Protein AF-A0A0B0D6W9-F1 (afdb_monomer)

Foldseek 3Di:
DPPDDPAAPLVPDDLVPQCDLDQRPPPPNRQNWGWDDDDPDIDTDHDDDPVQDPDVPDGDVVVVVVD

Mean predicted aligned error: 3.54 Å

Structure (mmCIF, N/CA/C/O backbone):
data_AF-A0A0B0D6W9-F1
#
_entry.id   AF-A0A0B0D6W9-F1
#
loop_
_atom_site.group_PDB
_atom_site.id
_atom_site.type_symbol
_atom_site.label_atom_id
_atom_site.label_alt_id
_atom_site.label_comp_id
_atom_site.label_asym_id
_atom_site.label_entity_id
_atom_site.label_seq_id
_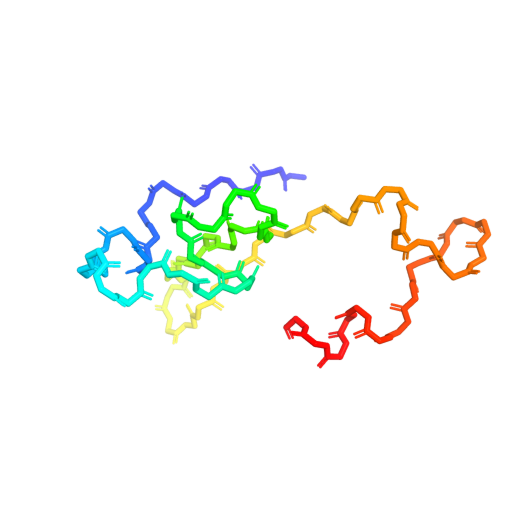atom_site.pdbx_PDB_ins_code
_atom_site.Cartn_x
_atom_site.Cartn_y
_atom_site.Cartn_z
_atom_site.occupancy
_atom_site.B_iso_or_equiv
_atom_site.auth_seq_id
_atom_site.auth_comp_id
_atom_site.auth_asym_id
_atom_site.auth_atom_id
_atom_site.pdbx_PDB_model_num
ATOM 1 N N . MET A 1 1 ? 11.258 -10.312 8.614 1.00 40.88 1 MET A N 1
ATOM 2 C CA . MET A 1 1 ? 10.142 -10.626 9.532 1.00 40.88 1 MET A CA 1
ATOM 3 C C . MET A 1 1 ? 8.853 -10.339 8.784 1.00 40.88 1 MET A C 1
ATOM 5 O O . MET A 1 1 ? 8.586 -9.174 8.527 1.00 40.88 1 MET A O 1
ATOM 9 N N . ASN A 1 2 ? 8.096 -11.363 8.384 1.00 53.88 2 ASN A N 1
ATOM 10 C CA . ASN A 1 2 ? 6.750 -11.151 7.845 1.00 53.88 2 ASN A CA 1
ATOM 11 C C . ASN A 1 2 ? 5.807 -10.979 9.035 1.00 53.88 2 ASN A C 1
ATOM 13 O O . ASN A 1 2 ? 5.398 -11.964 9.643 1.00 53.88 2 ASN A O 1
ATOM 17 N N . LYS A 1 3 ? 5.529 -9.729 9.415 1.00 64.38 3 LYS A N 1
ATOM 18 C CA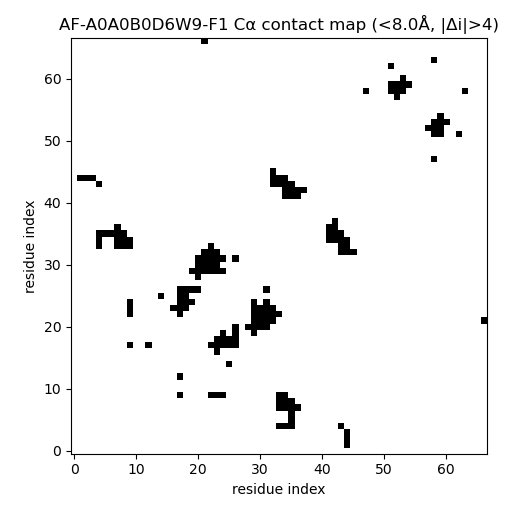 . LYS A 1 3 ? 4.470 -9.415 10.380 1.00 64.38 3 LYS A CA 1
ATOM 19 C C . LYS A 1 3 ? 3.149 -9.593 9.625 1.00 64.38 3 LYS A C 1
ATOM 21 O O . LYS A 1 3 ? 2.847 -8.804 8.734 1.00 64.38 3 LYS A O 1
ATOM 26 N N . SER A 1 4 ? 2.422 -10.675 9.892 1.00 74.38 4 SER A N 1
ATOM 27 C CA . SER A 1 4 ? 1.081 -10.886 9.342 1.00 74.38 4 SER A CA 1
ATOM 28 C C . SER A 1 4 ? 0.068 -10.116 10.183 1.00 74.38 4 SER A C 1
ATOM 30 O O . SER A 1 4 ? 0.027 -10.282 11.400 1.00 74.38 4 SER A O 1
ATOM 32 N N . ILE A 1 5 ? -0.741 -9.273 9.541 1.00 89.81 5 ILE A N 1
ATOM 33 C CA . ILE A 1 5 ? -1.853 -8.576 10.190 1.00 89.81 5 ILE A CA 1
ATOM 34 C C . ILE A 1 5 ? -3.046 -9.539 10.265 1.00 89.81 5 ILE A C 1
ATOM 36 O O . ILE A 1 5 ? -3.710 -9.776 9.250 1.00 89.81 5 ILE A O 1
ATOM 40 N N . GLU A 1 6 ? -3.289 -10.116 11.448 1.00 87.00 6 GLU A N 1
ATOM 41 C CA . GLU A 1 6 ? -4.432 -11.016 11.687 1.00 87.00 6 GLU A CA 1
ATOM 42 C C . GLU A 1 6 ? -5.762 -10.277 11.540 1.00 87.00 6 GLU A C 1
ATOM 44 O O . GLU A 1 6 ? -6.596 -10.696 10.743 1.00 87.00 6 GLU A O 1
ATOM 49 N N . HIS A 1 7 ? -5.920 -9.140 12.220 1.00 92.00 7 HIS A N 1
ATOM 50 C CA . HIS A 1 7 ? -7.122 -8.309 12.150 1.00 92.00 7 HIS A CA 1
ATOM 51 C C . HIS A 1 7 ? -6.821 -7.008 11.417 1.00 92.00 7 HIS A C 1
AT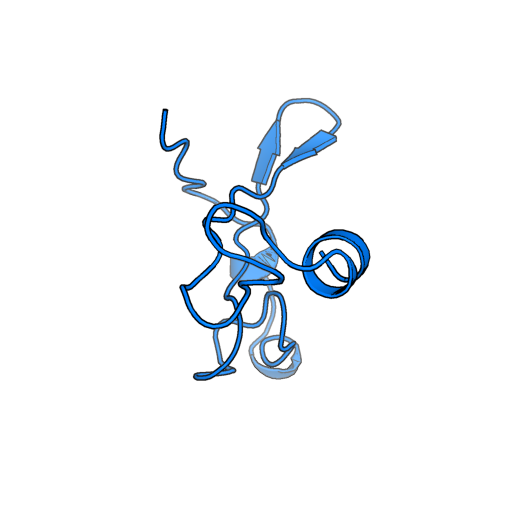OM 53 O O . HIS A 1 7 ? -6.092 -6.152 11.928 1.00 92.00 7 HIS A O 1
ATOM 59 N N . ALA A 1 8 ? -7.353 -6.886 10.203 1.00 96.25 8 ALA A N 1
ATOM 60 C CA . ALA A 1 8 ? -7.196 -5.697 9.387 1.00 96.25 8 ALA A CA 1
ATOM 61 C C . ALA A 1 8 ? -8.454 -4.834 9.469 1.00 96.25 8 ALA A C 1
ATOM 63 O O . ALA A 1 8 ? -9.568 -5.349 9.481 1.00 96.25 8 ALA A O 1
ATOM 64 N N . ILE A 1 9 ? -8.286 -3.514 9.443 1.00 96.12 9 ILE A N 1
ATOM 65 C CA . ILE A 1 9 ? -9.401 -2.554 9.450 1.00 96.12 9 ILE A CA 1
ATOM 66 C C . ILE A 1 9 ? -10.367 -2.831 8.281 1.00 96.12 9 ILE A C 1
ATOM 68 O O . ILE A 1 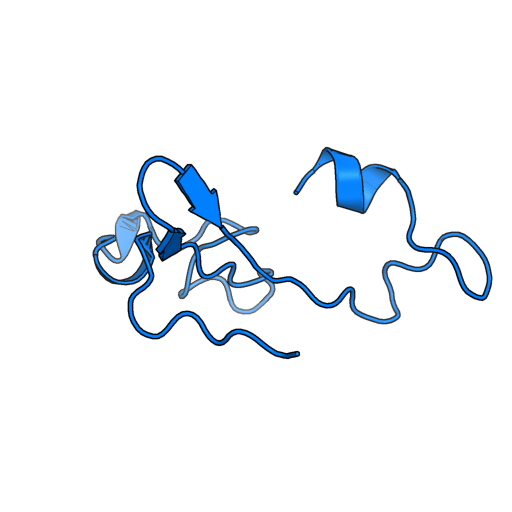9 ? -11.578 -2.675 8.406 1.00 96.12 9 ILE A O 1
ATOM 72 N N . GLN A 1 10 ? -9.836 -3.297 7.147 1.00 96.56 10 GLN A N 1
ATOM 73 C CA . GLN A 1 10 ? -10.605 -3.652 5.953 1.00 96.56 10 GLN A CA 1
ATOM 74 C C . GLN A 1 10 ? -11.528 -4.868 6.128 1.00 96.56 10 GLN A C 1
ATOM 76 O O . GLN A 1 10 ? -12.450 -5.042 5.327 1.00 96.56 10 GLN A O 1
ATOM 81 N N . ASP A 1 11 ? -11.307 -5.708 7.144 1.00 95.12 11 ASP A N 1
ATOM 82 C CA . ASP A 1 11 ? -12.174 -6.862 7.422 1.00 95.12 11 ASP A CA 1
ATOM 83 C C . ASP A 1 11 ? -13.567 -6.412 7.900 1.00 95.12 11 ASP A C 1
ATOM 85 O O . ASP A 1 11 ? -14.544 -7.136 7.731 1.00 95.12 11 ASP A O 1
ATOM 89 N N . GLU A 1 12 ? -13.672 -5.192 8.436 1.00 95.94 12 GLU A N 1
ATOM 90 C CA . GLU A 1 12 ? -14.928 -4.593 8.901 1.00 95.94 12 GLU A CA 1
ATOM 91 C C . GLU A 1 12 ? -15.670 -3.817 7.799 1.00 95.94 12 GLU A C 1
ATOM 93 O O . GLU A 1 12 ? -16.795 -3.357 8.005 1.00 95.94 12 GLU A O 1
ATOM 98 N N . TYR A 1 13 ? -15.071 -3.654 6.613 1.00 96.00 13 TYR A N 1
ATOM 99 C CA . TYR A 1 13 ? -15.705 -2.913 5.524 1.00 96.00 13 TYR A CA 1
ATOM 100 C C . TYR A 1 13 ? -16.892 -3.697 4.947 1.00 96.00 13 TYR A C 1
ATOM 102 O O . TYR A 1 13 ? -16.726 -4.863 4.568 1.00 96.00 13 TYR A O 1
ATOM 110 N N . PRO A 1 14 ? -18.070 -3.069 4.768 1.00 97.44 14 PRO A N 1
ATOM 111 C CA . PRO A 1 14 ? -19.152 -3.657 3.984 1.00 97.44 14 PRO A CA 1
ATOM 112 C C . PRO A 1 14 ? -18.710 -3.951 2.543 1.00 97.44 14 PRO A C 1
ATOM 114 O O . PRO A 1 14 ? -17.794 -3.307 2.018 1.00 97.44 14 PRO A O 1
ATOM 117 N N . ASP A 1 15 ? -19.369 -4.907 1.887 1.00 97.62 15 ASP A N 1
ATOM 118 C CA . ASP A 1 15 ? -19.038 -5.317 0.512 1.00 97.62 15 ASP A CA 1
ATOM 119 C C . ASP A 1 15 ? -19.041 -4.130 -0.466 1.00 97.62 15 ASP A C 1
ATOM 121 O O . ASP A 1 15 ? -18.120 -3.993 -1.270 1.00 97.62 15 ASP A O 1
ATOM 125 N N . ASP A 1 16 ? -19.993 -3.206 -0.327 1.00 97.31 16 ASP A N 1
ATOM 126 C CA . ASP A 1 16 ? -20.124 -2.021 -1.187 1.00 97.31 16 ASP A CA 1
ATOM 127 C C . ASP A 1 16 ? -18.876 -1.115 -1.186 1.00 97.31 16 ASP A C 1
ATOM 129 O O . ASP A 1 16 ? -18.604 -0.426 -2.169 1.00 97.31 16 ASP A O 1
ATOM 133 N N . PHE A 1 17 ? -18.065 -1.149 -0.121 1.00 95.50 17 PHE A N 1
ATOM 134 C CA . PHE A 1 17 ? -16.833 -0.356 0.014 1.00 95.50 17 PHE A CA 1
ATOM 135 C C . PHE A 1 17 ? -15.555 -1.168 -0.235 1.00 95.50 17 PHE A C 1
ATOM 137 O O . PHE A 1 17 ? -14.444 -0.638 -0.184 1.00 95.50 17 PHE A O 1
ATOM 144 N N . SER A 1 18 ? -15.688 -2.456 -0.542 1.00 97.25 18 SER A N 1
ATOM 145 C CA . SER A 1 18 ? -14.580 -3.414 -0.538 1.00 97.25 18 SER A CA 1
ATOM 146 C C . SER A 1 18 ? -13.932 -3.626 -1.909 1.00 97.25 18 SER A C 1
ATOM 148 O O . SER A 1 18 ? -13.359 -4.681 -2.167 1.00 97.25 18 SER A O 1
ATOM 150 N N . TRP A 1 19 ? -13.973 -2.611 -2.778 1.00 97.62 19 TRP A N 1
ATOM 151 C CA . TRP A 1 19 ? -13.525 -2.673 -4.182 1.00 97.62 19 TRP A CA 1
ATOM 152 C C . TRP A 1 19 ? -12.288 -1.817 -4.504 1.00 97.62 19 TRP A C 1
ATOM 154 O O . TRP A 1 19 ? -11.802 -1.825 -5.637 1.00 97.62 19 TRP A O 1
ATOM 164 N N . CYS A 1 20 ? -11.764 -1.062 -3.531 1.00 96.25 20 CYS A N 1
ATOM 165 C CA . CYS A 1 20 ? -10.570 -0.232 -3.711 1.00 96.25 20 CYS A CA 1
ATOM 166 C C . CYS A 1 20 ? -9.392 -1.054 -4.264 1.00 96.25 20 CYS A C 1
ATOM 168 O O . CYS A 1 20 ? -9.090 -2.124 -3.740 1.00 96.25 20 CYS A O 1
ATOM 170 N N . TYR A 1 21 ? -8.689 -0.534 -5.276 1.00 95.75 21 TYR A N 1
ATOM 171 C CA . TYR A 1 21 ? -7.515 -1.204 -5.850 1.00 95.75 21 TYR A CA 1
ATOM 172 C C . TYR A 1 21 ? -6.399 -1.430 -4.817 1.00 95.75 21 TYR A C 1
ATOM 174 O O . TYR A 1 21 ? -5.675 -2.412 -4.899 1.00 95.75 21 TYR A O 1
ATOM 182 N N . GLY A 1 22 ? -6.279 -0.568 -3.805 1.00 95.00 22 GLY A N 1
ATOM 183 C CA . GLY A 1 22 ? -5.325 -0.763 -2.714 1.00 95.00 22 GLY A CA 1
ATOM 184 C C . GLY A 1 22 ? -5.757 -1.860 -1.740 1.00 95.00 22 GLY A C 1
ATOM 185 O O . GLY A 1 22 ? -5.066 -2.857 -1.572 1.00 95.00 22 GLY A O 1
ATOM 186 N N . CYS A 1 23 ? -6.899 -1.682 -1.078 1.00 95.50 23 CYS A N 1
ATOM 187 C CA . CYS A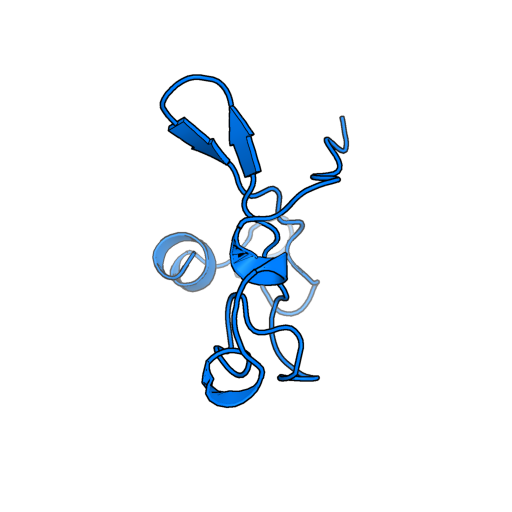 1 23 ? -7.244 -2.440 0.129 1.00 95.50 23 CYS A CA 1
ATOM 188 C C . CYS A 1 23 ? -8.532 -3.280 0.021 1.00 95.50 23 CYS A C 1
ATOM 190 O O . CYS A 1 23 ? -8.875 -4.014 0.945 1.00 95.50 23 CYS A O 1
ATOM 192 N N . GLY A 1 24 ? -9.262 -3.184 -1.092 1.00 96.69 24 GLY A N 1
ATOM 193 C CA . GLY A 1 24 ? -10.563 -3.823 -1.255 1.00 96.69 24 GLY A CA 1
ATOM 194 C C . GLY A 1 24 ? -10.462 -5.327 -1.502 1.00 96.69 24 GLY A C 1
ATOM 195 O O . GLY A 1 24 ? -9.962 -5.742 -2.545 1.00 96.69 24 GLY A O 1
ATOM 196 N N . ARG A 1 25 ? -11.003 -6.144 -0.587 1.00 96.12 25 ARG A N 1
ATOM 197 C CA . ARG A 1 25 ? -10.991 -7.619 -0.692 1.00 96.12 25 ARG A CA 1
ATOM 198 C C . ARG A 1 25 ? -11.740 -8.184 -1.908 1.00 96.12 25 ARG A C 1
ATOM 200 O O . ARG A 1 25 ? -11.497 -9.325 -2.278 1.00 96.12 25 ARG A O 1
ATOM 207 N N . LEU A 1 26 ? -12.660 -7.421 -2.505 1.00 97.50 26 LEU A N 1
ATOM 208 C CA . LEU A 1 26 ? -13.459 -7.849 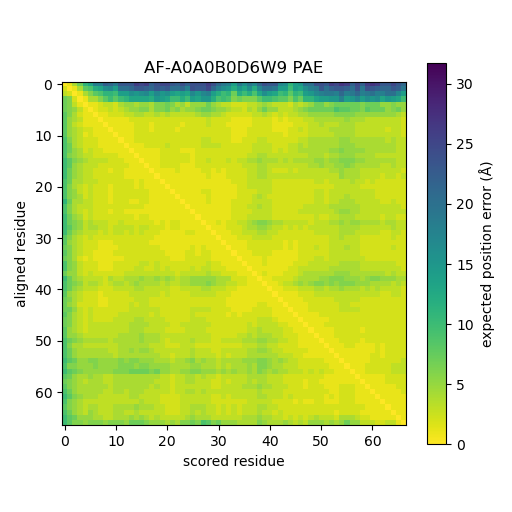-3.661 1.00 97.50 26 LEU A CA 1
ATOM 209 C C . LEU A 1 26 ? -12.813 -7.471 -5.001 1.00 97.50 26 LEU A C 1
ATOM 211 O O . LEU A 1 26 ? -13.238 -7.954 -6.048 1.00 97.50 26 LEU A O 1
ATOM 215 N N . ASN A 1 27 ? -11.768 -6.638 -4.999 1.00 97.25 27 ASN A N 1
ATOM 216 C CA . ASN A 1 27 ? -11.049 -6.293 -6.220 1.00 97.25 27 ASN A CA 1
ATOM 217 C C . ASN A 1 27 ? -9.993 -7.355 -6.528 1.00 97.25 27 ASN A C 1
ATOM 219 O O . ASN A 1 27 ? -8.894 -7.263 -6.003 1.00 97.25 27 ASN A O 1
ATOM 223 N N . GLY A 1 28 ? -10.297 -8.348 -7.367 1.00 95.75 28 GLY A N 1
ATOM 224 C CA . GLY A 1 28 ? -9.381 -9.466 -7.656 1.00 95.75 28 GLY A CA 1
ATOM 225 C C . GLY A 1 28 ? -7.976 -9.064 -8.132 1.00 95.75 28 GLY A C 1
ATOM 226 O O . GLY A 1 28 ? -7.018 -9.770 -7.840 1.00 95.75 28 GLY A O 1
ATOM 227 N N . GLU A 1 29 ? -7.848 -7.902 -8.775 1.00 94.06 29 GLU A N 1
ATOM 228 C CA . GLU A 1 29 ? -6.576 -7.369 -9.289 1.00 94.06 29 GLU A CA 1
ATOM 229 C C . GLU A 1 29 ? -5.900 -6.379 -8.322 1.00 94.06 29 GLU A C 1
ATOM 231 O O . GLU A 1 29 ? -4.815 -5.859 -8.595 1.00 94.06 29 GLU A O 1
ATOM 236 N N . GLY A 1 30 ? -6.549 -6.084 -7.194 1.00 94.19 30 GLY A N 1
ATOM 237 C CA . GLY A 1 30 ? -6.062 -5.149 -6.192 1.00 94.19 30 GLY A CA 1
ATOM 238 C C . GLY A 1 30 ? -4.841 -5.654 -5.422 1.00 94.19 30 GLY A C 1
ATOM 239 O O . GLY A 1 30 ? -4.441 -6.815 -5.485 1.00 94.19 30 GLY A O 1
ATOM 240 N N . HIS A 1 31 ? -4.222 -4.762 -4.657 1.00 94.25 31 HIS A N 1
ATOM 241 C CA . HIS A 1 31 ? -3.092 -5.100 -3.795 1.00 94.25 31 HIS A CA 1
ATOM 242 C C . HIS A 1 31 ? -3.496 -5.798 -2.490 1.00 94.25 31 HIS A C 1
ATOM 244 O O . HIS A 1 31 ? -2.639 -6.399 -1.846 1.00 94.25 31 HIS A O 1
ATOM 250 N N . HIS A 1 32 ? -4.772 -5.708 -2.101 1.00 94.75 32 HIS A N 1
ATOM 251 C CA . HIS A 1 32 ? -5.333 -6.284 -0.871 1.00 94.75 32 HIS A CA 1
ATOM 252 C C . HIS A 1 32 ? -4.560 -5.906 0.394 1.00 94.75 32 HIS A C 1
ATOM 254 O O . HIS A 1 32 ? -4.268 -6.755 1.238 1.00 94.75 32 HIS A O 1
ATOM 260 N N . PHE A 1 33 ? -4.223 -4.622 0.543 1.00 94.94 33 PHE A N 1
ATOM 261 C CA . PHE A 1 33 ? -3.585 -4.134 1.761 1.00 94.94 33 PHE A CA 1
ATOM 262 C C . PHE A 1 33 ? -4.402 -4.499 2.995 1.00 94.94 33 PHE A C 1
ATOM 264 O O . PHE A 1 33 ? -5.583 -4.170 3.107 1.00 94.94 33 PHE A O 1
ATOM 271 N N . ARG A 1 34 ? -3.716 -5.143 3.937 1.00 95.69 34 ARG A N 1
ATOM 272 C CA . ARG A 1 34 ? -4.212 -5.418 5.278 1.00 95.69 34 ARG A CA 1
ATOM 273 C C . ARG A 1 34 ? -3.539 -4.445 6.227 1.00 95.69 34 ARG A C 1
ATOM 275 O O . ARG A 1 34 ? -2.337 -4.554 6.472 1.00 95.69 34 ARG A O 1
ATOM 282 N N . THR A 1 35 ? -4.312 -3.492 6.727 1.00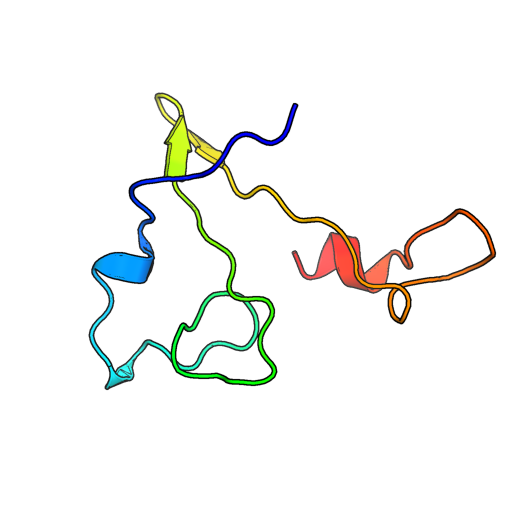 96.12 35 THR A N 1
ATOM 283 C CA . THR A 1 35 ? -3.835 -2.455 7.640 1.00 96.12 35 THR A CA 1
ATOM 284 C C . THR A 1 35 ? -4.281 -2.788 9.053 1.00 96.12 35 THR A C 1
ATOM 286 O O . THR A 1 35 ? -5.479 -2.883 9.309 1.00 96.12 35 THR A O 1
ATOM 289 N N . GLY A 1 36 ? -3.327 -2.972 9.963 1.00 96.00 36 GLY A N 1
ATOM 290 C CA . GLY A 1 36 ? -3.593 -3.241 11.378 1.00 96.00 36 GLY A CA 1
ATOM 291 C C . GLY A 1 36 ? -3.156 -2.087 12.273 1.00 96.00 36 GLY A C 1
ATOM 292 O O . GLY A 1 36 ? -2.376 -1.232 11.853 1.00 96.00 36 GLY A O 1
ATOM 293 N N . TRP A 1 37 ? -3.631 -2.082 13.515 1.00 94.88 37 TRP A N 1
ATOM 294 C CA . TRP A 1 37 ? -3.162 -1.163 14.553 1.00 94.88 37 TRP A CA 1
ATOM 295 C C . TRP A 1 37 ? -1.852 -1.656 15.182 1.00 94.88 37 TRP A C 1
ATOM 297 O O . TRP A 1 37 ? -1.698 -2.842 15.476 1.00 94.88 37 TRP A O 1
ATOM 307 N N . ASP A 1 38 ? -0.917 -0.738 15.412 1.00 93.38 38 ASP A N 1
ATOM 308 C CA . ASP A 1 38 ? 0.338 -0.951 16.137 1.00 93.38 38 ASP A CA 1
ATOM 309 C C . ASP A 1 38 ? 0.486 0.168 17.178 1.00 93.38 38 ASP A C 1
ATOM 311 O O . ASP A 1 38 ? 1.103 1.204 16.933 1.00 93.38 38 ASP A O 1
ATOM 315 N N . GLY A 1 39 ? -0.185 0.009 18.321 1.00 92.31 39 GLY A N 1
ATOM 316 C CA . GLY A 1 39 ? -0.342 1.087 19.299 1.00 92.31 39 GLY A CA 1
ATOM 317 C C . GLY A 1 39 ? -1.241 2.201 18.757 1.00 92.31 39 GLY A C 1
ATOM 318 O O . GLY A 1 39 ? -2.410 1.964 18.472 1.00 92.31 39 GLY A O 1
ATOM 319 N N . GLU A 1 40 ? -0.696 3.410 18.617 1.00 96.38 40 GLU A N 1
ATOM 320 C CA . GLU A 1 40 ? -1.432 4.598 18.146 1.00 96.38 40 GLU A CA 1
ATOM 321 C C . GLU A 1 40 ? -1.357 4.812 16.625 1.00 96.38 40 GLU A C 1
ATOM 323 O O . GLU A 1 40 ? -2.003 5.712 16.090 1.00 96.38 40 GLU A O 1
ATOM 328 N N . GLN A 1 41 ? -0.573 3.999 15.914 1.00 96.50 41 GLN A N 1
ATOM 329 C CA . GLN A 1 41 ? -0.398 4.104 14.466 1.00 96.50 41 GLN A CA 1
ATOM 330 C C . GLN A 1 41 ? -0.995 2.902 13.740 1.00 96.50 41 GLN A C 1
ATOM 332 O O . GLN A 1 41 ? -1.195 1.830 14.312 1.00 96.50 41 GLN A O 1
ATOM 337 N N . THR A 1 42 ? -1.244 3.075 12.447 1.00 95.25 42 THR A N 1
ATOM 338 C CA . THR A 1 42 ? -1.616 1.978 11.556 1.00 95.25 42 THR A CA 1
ATOM 339 C C . THR A 1 42 ? -0.406 1.506 10.759 1.00 95.25 42 THR A C 1
ATOM 341 O O . THR A 1 42 ? 0.483 2.291 10.428 1.00 95.25 42 THR A O 1
ATOM 344 N N . VAL A 1 43 ? -0.349 0.207 10.471 1.00 95.56 43 VAL A N 1
ATOM 345 C CA . VAL A 1 43 ? 0.753 -0.419 9.735 1.00 95.56 43 VAL A CA 1
ATOM 346 C C . VAL A 1 43 ? 0.197 -1.347 8.660 1.00 95.56 43 VAL A C 1
ATOM 348 O O . VAL A 1 43 ? -0.641 -2.207 8.933 1.00 95.56 43 VAL A O 1
ATOM 351 N N . THR A 1 44 ? 0.730 -1.203 7.448 1.00 94.62 44 THR A N 1
ATOM 352 C CA . THR A 1 44 ? 0.565 -2.138 6.329 1.00 94.62 44 THR A CA 1
ATOM 353 C C . THR A 1 44 ? 1.934 -2.713 5.979 1.00 94.62 44 THR A C 1
ATOM 355 O O . THR A 1 44 ? 2.915 -1.977 5.881 1.00 94.62 44 THR A O 1
ATOM 358 N N . VAL A 1 45 ? 2.010 -4.026 5.756 1.00 93.00 45 VAL A N 1
ATOM 359 C CA . VAL A 1 45 ? 3.211 -4.684 5.223 1.00 93.00 45 VAL A CA 1
ATOM 360 C C . VAL A 1 45 ? 2.928 -5.105 3.791 1.00 93.00 45 VAL A C 1
ATOM 362 O O . VAL A 1 45 ? 1.964 -5.822 3.534 1.00 93.00 45 VAL A O 1
ATOM 365 N N . TYR A 1 46 ? 3.776 -4.675 2.860 1.00 92.56 46 TYR A N 1
ATOM 366 C CA . TYR A 1 46 ? 3.620 -4.982 1.446 1.00 92.56 46 TYR A CA 1
ATOM 367 C C . TYR A 1 46 ? 4.939 -5.460 0.843 1.00 92.56 46 TYR A C 1
ATOM 369 O O . TYR A 1 46 ? 5.996 -4.871 1.066 1.00 92.56 46 TYR A O 1
ATOM 377 N N . THR A 1 47 ? 4.870 -6.541 0.070 1.00 92.50 47 THR A N 1
ATOM 378 C CA . THR A 1 47 ? 5.982 -7.025 -0.750 1.00 92.50 47 THR A CA 1
ATOM 379 C C . THR A 1 47 ? 5.680 -6.685 -2.207 1.00 92.50 47 THR A C 1
ATOM 381 O O . THR A 1 47 ? 4.741 -7.254 -2.768 1.00 92.50 47 THR A O 1
ATOM 384 N N . PRO A 1 48 ? 6.439 -5.770 -2.837 1.00 93.44 48 PRO A N 1
ATOM 385 C CA . PRO A 1 48 ? 6.224 -5.419 -4.233 1.00 93.44 48 PRO A CA 1
ATOM 386 C C . PRO A 1 48 ? 6.330 -6.636 -5.152 1.00 93.44 48 PRO A C 1
ATOM 388 O O . PRO A 1 48 ? 7.295 -7.398 -5.090 1.00 93.44 48 PRO A O 1
ATOM 391 N N . ARG A 1 49 ? 5.336 -6.798 -6.031 1.00 92.75 49 ARG A N 1
ATOM 392 C CA . ARG A 1 49 ? 5.374 -7.786 -7.121 1.00 92.75 49 ARG A CA 1
ATOM 393 C C . ARG A 1 49 ? 6.436 -7.426 -8.179 1.00 92.75 49 ARG A C 1
ATOM 395 O O . ARG A 1 49 ? 6.766 -6.241 -8.292 1.00 92.75 49 ARG A O 1
ATOM 402 N N . PRO A 1 50 ? 6.949 -8.398 -8.961 1.00 94.00 50 PRO A N 1
ATOM 403 C CA . PRO A 1 50 ? 8.009 -8.168 -9.947 1.00 94.00 50 PRO A CA 1
ATOM 404 C C . PRO A 1 50 ? 7.710 -7.064 -10.970 1.00 94.00 50 PRO A C 1
ATOM 406 O O . PRO A 1 50 ? 8.623 -6.333 -11.359 1.00 94.00 50 PRO A O 1
ATOM 409 N N . GLU A 1 51 ? 6.449 -6.890 -11.372 1.00 93.88 51 GLU A N 1
ATOM 410 C CA . GLU A 1 51 ? 6.038 -5.831 -12.301 1.00 93.88 51 GLU A CA 1
ATOM 411 C C . GLU A 1 51 ? 6.208 -4.409 -11.740 1.00 93.88 51 GLU A C 1
ATOM 413 O O . GLU A 1 51 ? 6.195 -3.450 -12.507 1.00 93.88 51 GLU A O 1
ATOM 418 N N . HIS A 1 52 ? 6.441 -4.250 -10.431 1.00 95.56 52 HIS A N 1
ATOM 419 C CA . HIS A 1 52 ? 6.718 -2.946 -9.827 1.00 95.56 52 HIS A CA 1
ATOM 420 C C . HIS A 1 52 ? 8.194 -2.527 -9.850 1.00 95.56 52 HIS A C 1
ATOM 422 O O . HIS A 1 52 ? 8.611 -1.626 -9.117 1.00 95.56 52 HIS A O 1
ATOM 428 N N . THR A 1 53 ? 8.999 -3.161 -10.694 1.00 97.00 53 THR A N 1
ATOM 429 C CA . THR A 1 53 ? 10.414 -2.828 -10.875 1.00 97.00 53 THR A CA 1
ATOM 430 C C . THR A 1 53 ? 10.573 -1.511 -11.646 1.00 97.00 53 THR A C 1
ATOM 432 O O . THR A 1 53 ? 9.969 -1.335 -12.699 1.00 97.00 53 THR A O 1
ATOM 435 N N . ALA A 1 54 ? 11.422 -0.598 -11.163 1.00 97.38 54 ALA A N 1
ATOM 436 C CA . ALA A 1 54 ? 11.919 0.529 -11.966 1.00 97.38 54 ALA A CA 1
ATOM 437 C C . ALA A 1 54 ? 13.131 0.108 -12.802 1.00 97.38 54 ALA A C 1
ATOM 439 O O . ALA A 1 54 ? 13.126 0.201 -14.026 1.00 97.38 54 ALA A O 1
ATOM 440 N N . ILE A 1 55 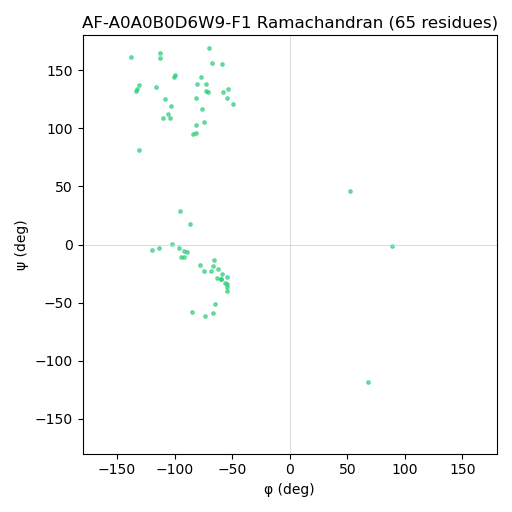? 14.168 -0.367 -12.111 1.00 96.50 55 ILE A N 1
ATOM 441 C CA . ILE A 1 55 ? 15.399 -0.943 -12.663 1.00 96.50 55 ILE A CA 1
ATOM 442 C C . ILE A 1 55 ? 15.763 -2.181 -11.830 1.00 96.50 55 ILE A C 1
ATOM 444 O O . ILE A 1 55 ? 15.274 -2.300 -10.704 1.00 96.50 55 ILE A O 1
ATOM 448 N N . PRO A 1 56 ? 16.610 -3.105 -12.323 1.00 95.62 56 PRO A N 1
ATOM 449 C CA . PRO A 1 56 ? 16.958 -4.317 -11.583 1.00 95.62 56 PRO A CA 1
ATOM 450 C C . PRO A 1 56 ? 17.386 -4.028 -10.137 1.00 95.62 56 PRO A C 1
ATOM 452 O O . PRO A 1 56 ? 18.337 -3.286 -9.899 1.00 95.62 56 PRO A O 1
ATOM 455 N N . GLY A 1 57 ? 16.663 -4.610 -9.176 1.00 94.25 57 GLY A N 1
ATOM 456 C CA . GLY A 1 57 ? 16.903 -4.433 -7.740 1.00 94.25 57 GLY A CA 1
ATOM 457 C C . GLY A 1 57 ? 16.177 -3.253 -7.079 1.00 94.25 57 GLY A C 1
ATOM 458 O O . GLY A 1 57 ? 16.301 -3.096 -5.867 1.00 94.25 57 GLY A O 1
ATOM 459 N N . PHE A 1 58 ? 15.404 -2.451 -7.821 1.00 97.00 58 PHE A N 1
ATOM 460 C CA . PHE A 1 58 ? 14.716 -1.268 -7.293 1.00 97.00 58 PHE A CA 1
ATOM 461 C C . PHE A 1 58 ? 13.236 -1.226 -7.683 1.00 97.00 58 PHE A C 1
ATOM 463 O O . PHE A 1 58 ? 12.870 -1.443 -8.838 1.00 97.00 58 PHE A O 1
ATOM 470 N N . VAL A 1 59 ? 12.387 -0.866 -6.719 1.00 97.56 59 VAL A N 1
ATOM 471 C CA . VAL A 1 59 ? 10.960 -0.586 -6.933 1.00 97.56 59 VAL A CA 1
ATOM 472 C C . VAL A 1 59 ? 10.767 0.803 -7.556 1.00 97.56 59 VAL A C 1
ATOM 474 O O . VAL A 1 59 ? 11.514 1.729 -7.231 1.00 97.56 59 VAL A O 1
ATOM 477 N N . TYR A 1 60 ? 9.790 0.978 -8.454 1.00 96.81 60 TYR A N 1
ATOM 478 C CA . TYR A 1 60 ? 9.516 2.299 -9.031 1.00 96.81 60 TYR A CA 1
ATOM 479 C C . TYR A 1 60 ? 8.838 3.232 -8.020 1.00 96.81 60 TYR A C 1
ATOM 481 O O . TYR A 1 60 ? 7.926 2.840 -7.297 1.00 96.81 60 TYR A O 1
ATOM 489 N N . GLY A 1 61 ? 9.269 4.499 -7.987 1.00 97.12 61 GLY A N 1
ATOM 490 C CA . GLY A 1 61 ? 8.841 5.459 -6.959 1.00 97.12 61 GLY A CA 1
ATOM 491 C C . GLY A 1 61 ? 7.343 5.773 -6.969 1.00 97.12 61 GLY A C 1
ATOM 492 O O . GLY A 1 61 ? 6.768 6.043 -5.922 1.00 97.12 61 GLY A O 1
ATOM 493 N N . GLY A 1 62 ? 6.696 5.675 -8.132 1.00 96.19 62 GLY A N 1
ATOM 494 C CA . GLY A 1 62 ? 5.244 5.807 -8.248 1.00 96.19 62 GLY A CA 1
ATOM 495 C C . GLY A 1 62 ? 4.469 4.771 -7.429 1.00 96.19 62 GLY A C 1
ATOM 496 O O . GLY A 1 62 ? 3.387 5.100 -6.961 1.00 96.19 62 GLY A O 1
ATOM 497 N N . LEU A 1 63 ? 5.011 3.563 -7.205 1.00 95.12 63 LEU A N 1
ATOM 498 C CA . LEU A 1 63 ? 4.386 2.587 -6.317 1.00 95.12 63 LEU A CA 1
ATOM 499 C C . LEU A 1 63 ? 4.439 3.149 -4.904 1.00 95.12 63 LEU A C 1
ATOM 501 O O . LEU A 1 63 ? 3.394 3.423 -4.342 1.00 95.12 63 LEU A O 1
ATOM 505 N N . THR A 1 64 ? 5.638 3.427 -4.387 1.00 93.12 64 THR A N 1
ATOM 506 C CA . THR A 1 64 ? 5.847 3.947 -3.026 1.00 93.12 64 THR A CA 1
ATOM 507 C C . THR A 1 64 ? 5.048 5.216 -2.731 1.00 93.12 64 THR A C 1
ATOM 509 O O . THR A 1 64 ? 4.579 5.377 -1.616 1.00 93.12 64 THR A O 1
ATOM 512 N N . ALA A 1 65 ? 4.886 6.111 -3.709 1.00 94.94 65 ALA A N 1
ATOM 513 C CA . ALA A 1 65 ? 4.095 7.332 -3.551 1.00 94.94 65 ALA A CA 1
ATOM 514 C C . ALA A 1 65 ? 2.575 7.090 -3.549 1.00 94.94 65 ALA A C 1
ATOM 516 O O . ALA A 1 65 ? 1.828 7.939 -3.074 1.00 94.94 65 ALA A O 1
ATOM 517 N N . SER A 1 66 ? 2.126 5.972 -4.124 1.00 90.69 66 SER A N 1
ATOM 518 C CA . SER A 1 66 ? 0.711 5.585 -4.188 1.00 90.69 66 SER A CA 1
ATOM 519 C C . SER A 1 66 ? 0.290 4.658 -3.041 1.00 90.69 66 SER A C 1
ATOM 521 O O . SER A 1 66 ? -0.903 4.381 -2.916 1.00 90.69 66 SER A O 1
ATOM 523 N N . LEU A 1 67 ? 1.255 4.140 -2.268 1.00 89.88 67 LEU A N 1
ATOM 524 C CA . LEU A 1 67 ? 1.038 3.292 -1.092 1.00 89.88 67 LEU A CA 1
ATOM 525 C C . LEU A 1 67 ? 0.773 4.110 0.174 1.00 89.88 67 LEU A C 1
ATOM 527 O O . LEU A 1 67 ? 1.314 5.232 0.284 1.00 89.88 67 LEU A O 1
#

Solvent-accessible surface area (backbone atoms only — not comparable to full-atom value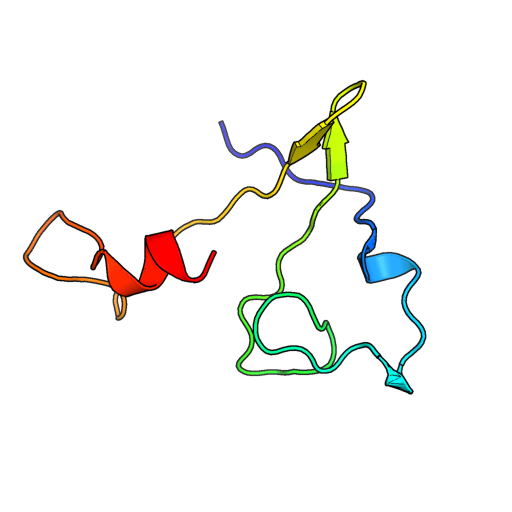s): 4331 Å² total; per-residue (Å²): 133,90,76,78,60,85,68,28,64,59,76,74,51,56,75,94,69,20,54,41,56,55,44,8,83,71,26,88,88,31,72,50,50,44,39,19,77,60,87,96,42,77,49,70,77,84,80,84,57,81,88,48,52,62,50,98,97,39,71,31,64,70,55,66,72,73,102

pLDDT: mean 92.87, std 9.43, range [40.88, 97.62]

Radius of gyration: 13.26 Å; Cα contacts (8 Å, |Δi|>4): 86; chains: 1; bounding box: 37×18×32 Å

Sequence (67 aa):
MNKSIEHAIQDEYPDDFSWCYGCGRLNGEGHHFRTGWDGEQTVTVYTPRPEHTAIPGFVYGGLTASL

Secondary structure (DSSP, 8-state):
-----SS-GGGGS-GGGTT-TTT-TT-TTS----EEEETTEEEE-----GGGEEETTEE-HHHHHH-